Protein AF-A0A945GUI9-F1 (afdb_monomer)

Radius of gyration: 16.14 Å; Cα contacts (8 Å, |Δi|>4): 100; chains: 1; bounding box: 40×27×40 Å

Nearest PDB structures (foldseek):
  3bey-assembly1_A  TM=7.106E-01  e=1.491E-01  Methanothermobacter thermautotrophicus str. Delta H
  3bey-assembly1_F  TM=7.032E-01  e=3.936E-01  Methanothermobacter thermautotrophicus str. Delta H
  2qeu-assembly1_B  TM=4.995E-01  e=1.925E-01  Paraburkholderia xenovorans LB400
  2cwq-assembly1_A  TM=5.711E-01  e=5.081E-01  Thermus thermophilus HB8

pLDDT: mean 88.85, std 8.22, range [46.56, 97.5]

Solvent-accessible surface area (backbone atoms only — not comparable to full-atom values): 7593 Å² total; per-residue (Å²): 136,83,81,88,76,60,68,69,55,41,50,56,37,50,60,78,40,68,83,40,76,59,42,42,68,51,50,52,36,46,75,72,72,51,74,64,58,70,68,59,55,56,32,30,76,41,50,73,56,36,55,51,49,46,60,48,11,47,58,61,53,64,28,48,92,64,57,58,71,55,52,49,53,50,52,30,51,51,18,56,76,68,66,36,63,68,54,32,54,53,40,47,53,49,34,37,75,72,67,73,32,96,52,54,67,61,52,62,73,42,46,86,78,43,57,70,72,51,36,51,52,50,52,52,52,53,57,61,54,71,83,104

Sequence (132 aa):
MRIKTNQEQLAIAFATLEHNESFQEINSILKQGGQPHDMVKTMAMYPPLLEAMETLGDAVYPGGSLPRELKELIILQSSINNSCQFCTNSHIDIARGLGISEDPVKMLQDTKNLKPEFACAIAYLNAIFKDS

Secondary structure (DSSP, 8-state):
-PPP--HHHHHHHHHTTTT-STTHHHHHHHHTT----HHHHHHTTSHHHHHHHHHHHHHTSSSSSS-HHHHHHHHHHHHHHTT-HHHHHHHHHHHHHTTS-S-HHHHHH-GGGS-HHHHHHHHHHHHHHTT-

Structure (mmCIF, N/CA/C/O backbone):
data_AF-A0A945GUI9-F1
#
_entry.id   AF-A0A945GUI9-F1
#
loop_
_atom_site.group_PDB
_atom_site.id
_atom_site.type_symbol
_atom_site.label_atom_id
_atom_site.label_alt_id
_atom_site.label_comp_id
_atom_site.label_asym_id
_atom_site.label_entity_id
_atom_site.label_seq_id
_atom_site.pdbx_PDB_ins_code
_atom_site.Cartn_x
_atom_site.Cartn_y
_atom_site.Cartn_z
_atom_site.occupancy
_atom_site.B_iso_or_equiv
_atom_site.auth_seq_id
_atom_site.auth_comp_id
_atom_site.auth_asym_id
_atom_site.auth_atom_id
_atom_site.pdbx_PDB_model_num
ATOM 1 N N . MET A 1 1 ? 19.837 5.263 1.600 1.00 46.56 1 MET A N 1
ATOM 2 C CA . MET A 1 1 ? 20.591 4.560 0.539 1.00 46.56 1 MET A CA 1
ATOM 3 C C . MET A 1 1 ? 19.827 4.751 -0.764 1.00 46.56 1 MET A C 1
ATOM 5 O O . MET A 1 1 ? 18.688 4.322 -0.817 1.00 46.56 1 MET A O 1
ATOM 9 N N . ARG A 1 2 ? 20.367 5.460 -1.767 1.00 59.06 2 ARG A N 1
ATOM 10 C CA . ARG A 1 2 ? 19.707 5.564 -3.083 1.00 59.06 2 ARG A CA 1
ATOM 11 C C . ARG A 1 2 ? 20.184 4.403 -3.944 1.00 59.06 2 ARG A C 1
ATOM 13 O O . ARG A 1 2 ? 21.384 4.278 -4.179 1.00 59.0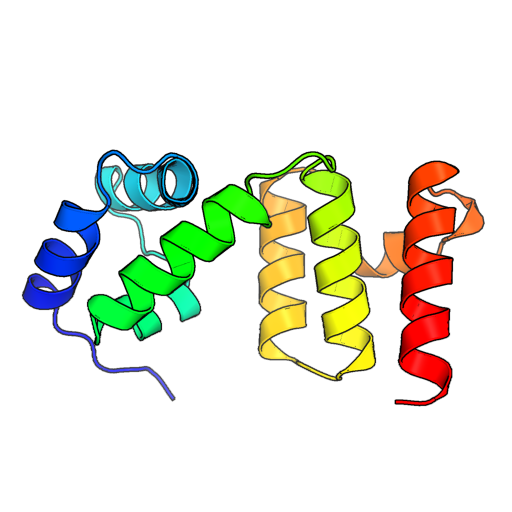6 2 ARG A O 1
ATOM 20 N N . ILE A 1 3 ? 19.259 3.546 -4.356 1.00 67.38 3 ILE A N 1
ATOM 21 C CA . ILE A 1 3 ? 19.548 2.407 -5.226 1.00 67.38 3 ILE A CA 1
ATOM 22 C C . ILE A 1 3 ? 20.012 2.956 -6.578 1.00 67.38 3 ILE A C 1
ATOM 24 O O . ILE A 1 3 ? 19.345 3.802 -7.178 1.00 67.38 3 ILE A O 1
ATOM 28 N N . LYS A 1 4 ? 21.190 2.522 -7.037 1.00 73.00 4 LYS A N 1
ATOM 29 C CA . LYS A 1 4 ? 21.680 2.860 -8.375 1.00 73.00 4 LYS A CA 1
ATOM 30 C C . LYS A 1 4 ? 20.936 1.990 -9.374 1.00 73.00 4 LYS A C 1
ATOM 32 O O . LYS A 1 4 ? 21.050 0.773 -9.322 1.00 73.00 4 LYS A O 1
ATOM 37 N N . THR A 1 5 ? 20.206 2.618 -10.281 1.00 74.31 5 THR A N 1
ATOM 38 C CA . THR A 1 5 ? 19.457 1.919 -11.325 1.00 74.31 5 THR A CA 1
ATOM 39 C C . THR A 1 5 ? 19.977 2.282 -12.701 1.00 74.31 5 THR A C 1
ATOM 41 O O . THR A 1 5 ? 20.271 3.452 -12.952 1.00 74.31 5 THR A O 1
ATOM 44 N N . ASN A 1 6 ? 20.025 1.304 -13.600 1.00 82.25 6 ASN A N 1
ATOM 45 C CA . ASN A 1 6 ? 20.247 1.539 -15.020 1.00 82.25 6 ASN A CA 1
ATOM 46 C C . ASN A 1 6 ? 18.901 1.859 -15.696 1.00 82.25 6 ASN A C 1
ATOM 48 O O . ASN A 1 6 ? 17.968 1.065 -15.615 1.00 82.25 6 ASN A O 1
ATOM 52 N N . GLN A 1 7 ? 18.794 3.022 -16.345 1.00 78.75 7 GLN A N 1
ATOM 53 C CA . GLN A 1 7 ? 17.562 3.447 -17.017 1.00 78.75 7 GLN A CA 1
ATOM 54 C C . GLN A 1 7 ? 17.163 2.521 -18.172 1.00 78.75 7 GLN A C 1
ATOM 56 O O . GLN A 1 7 ? 15.976 2.264 -18.346 1.00 78.75 7 GLN A O 1
ATOM 61 N N . GLU A 1 8 ? 18.130 1.982 -18.914 1.00 81.94 8 GLU A N 1
ATOM 62 C CA . GLU A 1 8 ? 17.873 1.048 -20.015 1.00 81.94 8 GLU A CA 1
ATOM 63 C C . GLU A 1 8 ? 17.292 -0.271 -19.490 1.00 81.94 8 GLU A C 1
ATOM 65 O O . GLU A 1 8 ? 16.285 -0.762 -19.991 1.00 81.94 8 GLU A O 1
ATOM 70 N N . GLN A 1 9 ? 17.864 -0.794 -18.402 1.00 81.62 9 GLN A N 1
ATOM 71 C CA . GLN A 1 9 ? 17.360 -1.998 -17.741 1.00 81.62 9 GLN A CA 1
ATOM 72 C C . GLN A 1 9 ? 15.935 -1.803 -17.209 1.00 81.62 9 GLN A C 1
ATOM 74 O O . GLN A 1 9 ? 15.092 -2.680 -17.381 1.00 81.62 9 GLN A O 1
ATOM 79 N N . LEU A 1 10 ? 15.661 -0.655 -16.580 1.00 81.62 10 LEU A N 1
ATOM 80 C CA . LEU A 1 10 ? 14.317 -0.333 -16.104 1.00 81.62 10 LEU A CA 1
ATOM 81 C C . LEU A 1 10 ? 13.326 -0.251 -17.268 1.00 81.62 10 LEU A C 1
ATOM 83 O O . LEU A 1 10 ? 12.239 -0.806 -17.162 1.00 81.62 10 LEU A O 1
ATOM 87 N N . ALA A 1 11 ? 13.697 0.390 -18.380 1.00 81.44 11 ALA A N 1
ATOM 88 C CA . ALA A 1 11 ? 12.834 0.485 -19.554 1.00 81.44 11 ALA A CA 1
ATOM 89 C C . ALA A 1 11 ? 12.474 -0.899 -20.117 1.00 81.44 11 ALA A C 1
ATOM 91 O O . ALA A 1 11 ? 11.307 -1.146 -20.406 1.00 81.44 11 ALA A O 1
ATOM 92 N N . ILE A 1 12 ? 13.446 -1.816 -20.204 1.00 84.06 12 ILE A N 1
ATOM 93 C CA . ILE A 1 12 ? 13.207 -3.202 -20.635 1.00 84.06 12 ILE A CA 1
ATOM 94 C C . ILE A 1 12 ? 12.255 -3.912 -19.666 1.00 84.06 12 ILE A C 1
ATOM 96 O O . ILE A 1 12 ? 11.284 -4.521 -20.108 1.00 84.06 12 ILE A O 1
ATOM 100 N N . ALA A 1 13 ? 12.497 -3.807 -18.356 1.00 86.06 13 ALA A N 1
ATOM 101 C CA . ALA A 1 13 ? 11.649 -4.440 -17.349 1.00 86.06 13 ALA A CA 1
ATOM 102 C C . ALA A 1 13 ? 10.205 -3.915 -17.411 1.00 86.06 13 ALA A C 1
ATOM 104 O O . ALA A 1 13 ? 9.265 -4.702 -17.438 1.00 86.06 13 ALA A O 1
ATOM 105 N N . PHE A 1 14 ? 10.007 -2.599 -17.517 1.00 83.62 14 PHE A N 1
ATOM 106 C CA . PHE A 1 14 ? 8.664 -2.020 -17.606 1.00 83.62 14 PHE A CA 1
ATOM 107 C C . PHE A 1 14 ? 7.964 -2.295 -18.939 1.00 83.62 14 PHE A C 1
ATOM 109 O O . PHE A 1 14 ? 6.742 -2.406 -18.955 1.00 83.62 14 PHE A O 1
ATOM 116 N N . ALA A 1 15 ? 8.704 -2.468 -20.039 1.00 83.06 15 ALA A N 1
ATOM 117 C CA . ALA A 1 15 ? 8.113 -2.845 -21.323 1.00 83.06 15 ALA A CA 1
ATOM 118 C C . ALA A 1 15 ? 7.403 -4.207 -21.255 1.00 83.06 15 ALA A C 1
ATOM 120 O O . ALA A 1 15 ? 6.365 -4.384 -21.886 1.00 83.06 15 ALA A O 1
ATOM 121 N N . THR A 1 16 ? 7.908 -5.147 -20.445 1.00 81.31 16 THR A N 1
ATOM 122 C CA . THR A 1 16 ? 7.249 -6.455 -20.248 1.00 81.31 16 THR A CA 1
ATOM 123 C C . THR A 1 16 ? 5.892 -6.351 -19.549 1.00 81.31 16 THR A C 1
ATOM 125 O O . THR A 1 16 ? 5.054 -7.230 -19.719 1.00 81.31 16 THR A O 1
ATOM 128 N N . LEU A 1 17 ? 5.643 -5.248 -18.837 1.00 80.38 17 LEU A N 1
ATOM 129 C CA . LEU A 1 17 ? 4.427 -5.012 -18.062 1.00 80.38 17 LEU A CA 1
ATOM 130 C C . LEU A 1 17 ? 3.496 -3.963 -18.677 1.00 80.38 17 LEU A C 1
ATOM 132 O O . LEU A 1 17 ? 2.547 -3.533 -18.020 1.00 80.38 17 LEU A O 1
ATOM 136 N N . GLU A 1 18 ? 3.738 -3.515 -19.915 1.00 77.94 18 GLU A N 1
ATOM 137 C CA . GLU A 1 18 ? 2.984 -2.399 -20.508 1.00 77.94 18 GLU A CA 1
ATOM 138 C C . GLU A 1 18 ? 1.462 -2.640 -20.510 1.00 77.94 18 GLU A C 1
ATOM 140 O O . GLU A 1 18 ? 0.677 -1.704 -20.330 1.00 77.94 18 GLU A O 1
ATOM 145 N N . HIS A 1 19 ? 1.050 -3.894 -20.691 1.00 78.50 19 HIS A N 1
ATOM 146 C CA . HIS A 1 19 ? -0.354 -4.286 -20.804 1.00 78.50 19 HIS A CA 1
ATOM 147 C C . HIS A 1 19 ? -0.971 -4.798 -19.500 1.00 78.50 19 HIS A C 1
ATOM 149 O O . HIS A 1 19 ? -2.166 -5.089 -19.488 1.00 78.50 19 HIS A O 1
ATOM 155 N N . ASN A 1 20 ? -0.199 -4.903 -18.416 1.00 79.69 20 ASN A N 1
ATOM 156 C CA . ASN A 1 20 ? -0.729 -5.409 -17.159 1.00 79.69 20 ASN A CA 1
ATOM 157 C C . ASN A 1 20 ? -1.605 -4.355 -16.456 1.00 79.69 20 ASN A C 1
ATOM 159 O O . ASN A 1 20 ? -1.212 -3.193 -16.310 1.00 79.69 20 ASN A O 1
ATOM 163 N N . GLU A 1 21 ? -2.787 -4.773 -15.995 1.00 77.62 21 GLU A N 1
ATOM 164 C CA . GLU A 1 21 ? -3.764 -3.891 -15.349 1.00 77.62 21 GLU A CA 1
ATOM 165 C C . GLU A 1 21 ? -3.268 -3.340 -14.007 1.00 77.62 21 GLU A C 1
ATOM 167 O O . GLU A 1 21 ? -3.381 -2.138 -13.749 1.00 77.62 21 GLU A O 1
ATOM 172 N N . SER A 1 22 ? -2.635 -4.181 -13.190 1.00 79.50 22 SER A N 1
ATOM 173 C CA . SER A 1 22 ? -2.066 -3.800 -11.893 1.00 79.50 22 SER A CA 1
ATOM 174 C C . SER A 1 22 ? -0.940 -2.770 -11.986 1.00 79.50 22 SER A C 1
ATOM 176 O O . SER A 1 22 ? -0.710 -2.024 -11.031 1.00 79.50 22 SER A O 1
ATOM 178 N N . PHE A 1 23 ? -0.274 -2.672 -13.138 1.00 83.06 23 PHE A N 1
ATOM 179 C CA . PHE A 1 23 ? 0.811 -1.719 -13.390 1.00 83.06 23 PHE A CA 1
ATOM 180 C C . PHE A 1 23 ? 0.401 -0.505 -14.237 1.00 83.06 23 PHE A C 1
ATOM 182 O O . PHE A 1 23 ? 1.243 0.358 -14.501 1.00 83.06 23 PHE A O 1
ATOM 189 N N . GLN A 1 24 ? -0.877 -0.359 -14.607 1.00 81.50 24 GLN A N 1
ATOM 190 C CA . GLN A 1 24 ? -1.349 0.754 -15.449 1.00 81.50 24 GLN A CA 1
ATOM 191 C C . GLN A 1 24 ? -0.992 2.137 -14.894 1.00 81.50 24 GLN A C 1
ATOM 193 O O . GLN A 1 24 ? -0.585 3.020 -15.652 1.00 81.50 24 GLN A O 1
ATOM 198 N N . GLU A 1 25 ? -1.107 2.335 -13.579 1.00 82.06 25 GLU A N 1
ATOM 199 C CA . GLU A 1 25 ? -0.774 3.610 -12.932 1.00 82.06 25 GLU A CA 1
ATOM 200 C C . GLU A 1 25 ? 0.715 3.939 -13.086 1.00 82.06 25 GLU A C 1
ATOM 202 O O . GLU A 1 25 ? 1.087 5.051 -13.458 1.00 82.06 25 GLU A O 1
ATOM 207 N N . ILE A 1 26 ? 1.570 2.939 -12.893 1.00 83.56 26 ILE A N 1
ATOM 208 C CA . ILE A 1 26 ? 3.021 3.078 -13.018 1.00 83.56 26 ILE A CA 1
ATOM 209 C C . ILE A 1 26 ? 3.404 3.327 -14.475 1.00 83.56 26 ILE A C 1
ATOM 211 O O . ILE A 1 26 ? 4.192 4.229 -14.756 1.00 83.56 26 ILE A O 1
ATOM 215 N N . ASN A 1 27 ? 2.793 2.599 -15.407 1.00 81.38 27 ASN A N 1
ATOM 216 C CA . ASN A 1 27 ? 2.987 2.806 -16.838 1.00 81.38 27 ASN A CA 1
ATOM 217 C C . ASN A 1 27 ? 2.553 4.216 -17.264 1.00 81.38 27 ASN A C 1
ATOM 219 O O . ASN A 1 27 ? 3.250 4.864 -18.045 1.00 81.38 27 ASN A O 1
ATOM 223 N N . SER A 1 28 ? 1.445 4.729 -16.721 1.00 83.25 28 SER A N 1
ATOM 224 C CA . SER A 1 28 ? 0.986 6.102 -16.957 1.00 83.25 28 SER A CA 1
ATOM 225 C C . SER A 1 28 ? 1.990 7.137 -16.436 1.00 83.25 28 SER A C 1
ATOM 227 O O . SER A 1 28 ? 2.372 8.045 -17.177 1.00 83.25 28 SER A O 1
ATOM 229 N N . ILE A 1 29 ? 2.492 6.961 -15.207 1.00 83.62 29 ILE A N 1
ATOM 230 C CA . ILE A 1 29 ? 3.529 7.823 -14.614 1.00 83.62 29 ILE A CA 1
ATOM 231 C C . ILE A 1 29 ? 4.791 7.830 -15.485 1.00 83.62 29 ILE A C 1
ATOM 233 O O . ILE A 1 29 ? 5.329 8.896 -15.787 1.00 83.62 29 ILE A O 1
ATOM 237 N N . LEU A 1 30 ? 5.247 6.657 -15.931 1.00 82.38 30 LEU A N 1
ATOM 238 C CA . LEU A 1 30 ? 6.425 6.519 -16.789 1.00 82.38 30 LEU A CA 1
ATOM 239 C C . LEU A 1 30 ? 6.229 7.196 -18.153 1.00 82.38 30 LEU A C 1
ATOM 241 O O . LEU A 1 30 ? 7.115 7.925 -18.601 1.00 82.38 30 LEU A O 1
ATOM 245 N N . LYS A 1 31 ? 5.060 7.027 -18.790 1.00 81.62 31 LYS A N 1
ATOM 246 C CA . LYS A 1 31 ? 4.718 7.683 -20.071 1.00 81.62 31 LYS A CA 1
ATOM 247 C C . LYS A 1 31 ? 4.700 9.210 -19.963 1.00 81.62 31 LYS A C 1
ATOM 249 O O . LYS A 1 31 ? 5.006 9.891 -20.937 1.00 81.62 31 LYS A O 1
ATOM 254 N N . GLN A 1 32 ? 4.397 9.748 -18.783 1.00 84.94 32 GLN A N 1
ATOM 255 C CA . GLN A 1 32 ? 4.426 11.187 -18.496 1.00 84.94 32 GLN A CA 1
ATOM 256 C C . GLN A 1 32 ? 5.821 11.703 -18.088 1.00 84.94 32 GLN A C 1
ATOM 258 O O . GLN A 1 32 ? 5.967 12.872 -17.734 1.00 84.94 32 GLN A O 1
ATOM 263 N N . GLY A 1 33 ? 6.857 10.857 -18.128 1.00 81.50 33 GLY A N 1
ATOM 264 C CA . GLY A 1 33 ? 8.218 11.218 -17.716 1.00 81.50 33 GLY A CA 1
ATOM 265 C C . GLY A 1 33 ? 8.420 11.270 -16.198 1.00 81.50 33 GLY A C 1
ATOM 266 O O . GLY A 1 33 ? 9.447 11.766 -15.729 1.00 81.50 33 GLY A O 1
ATOM 267 N N . GLY A 1 34 ? 7.456 10.766 -15.424 1.00 82.75 34 GLY A N 1
ATOM 268 C CA . GLY A 1 34 ? 7.554 10.625 -13.977 1.00 82.75 34 GLY A CA 1
ATOM 269 C C . GLY A 1 34 ? 8.503 9.502 -13.552 1.00 82.75 34 GLY A C 1
ATOM 270 O O . GLY A 1 34 ? 9.244 8.927 -14.352 1.00 82.75 34 GLY A O 1
ATOM 271 N N . GLN A 1 35 ? 8.510 9.193 -12.256 1.00 81.31 35 GLN A N 1
ATOM 272 C CA . GLN A 1 35 ? 9.321 8.114 -11.693 1.00 81.31 35 GLN A CA 1
ATOM 273 C C . GLN A 1 35 ? 8.427 7.093 -10.984 1.00 81.31 35 GLN A C 1
ATOM 275 O O . GLN A 1 35 ? 7.509 7.493 -10.271 1.00 81.31 35 GLN A O 1
ATOM 280 N N . PRO A 1 36 ? 8.699 5.787 -11.146 1.00 82.50 36 PRO A N 1
ATOM 281 C CA . PRO A 1 36 ? 7.977 4.752 -10.425 1.00 82.50 36 PRO A CA 1
ATOM 282 C C . PRO A 1 36 ? 8.348 4.795 -8.937 1.00 82.50 36 PRO A C 1
ATOM 284 O O . PRO A 1 36 ? 9.437 5.248 -8.573 1.00 82.50 36 PRO A O 1
ATOM 287 N N . HIS A 1 37 ? 7.470 4.264 -8.085 1.00 82.69 37 HIS A N 1
ATOM 288 C CA . HIS A 1 37 ? 7.747 4.103 -6.658 1.00 82.69 37 HIS A CA 1
ATOM 289 C C . HIS A 1 37 ? 9.023 3.280 -6.417 1.00 82.69 37 HIS A C 1
ATOM 291 O O . HIS A 1 37 ? 9.313 2.330 -7.152 1.00 82.69 37 HIS A O 1
ATOM 297 N N . ASP A 1 38 ? 9.759 3.602 -5.349 1.00 85.31 38 ASP A N 1
ATOM 298 C CA . ASP A 1 38 ? 11.070 3.005 -5.060 1.00 85.31 38 ASP A CA 1
ATOM 299 C C . ASP A 1 38 ? 11.033 1.469 -4.959 1.00 85.31 38 ASP A C 1
ATOM 301 O O . ASP A 1 38 ? 11.955 0.805 -5.434 1.00 85.31 38 ASP A O 1
ATOM 305 N N . MET A 1 39 ? 9.961 0.880 -4.412 1.00 86.56 39 MET A N 1
ATOM 306 C CA . MET A 1 39 ? 9.800 -0.584 -4.362 1.00 86.56 39 MET A CA 1
ATOM 307 C C . MET A 1 39 ? 9.738 -1.204 -5.752 1.00 86.56 39 MET A C 1
ATOM 309 O O . MET A 1 39 ? 10.468 -2.147 -6.044 1.00 86.56 39 MET A O 1
ATOM 313 N N . VAL A 1 40 ? 8.921 -0.634 -6.636 1.00 86.75 40 VAL A N 1
ATOM 314 C CA . VAL A 1 40 ? 8.755 -1.146 -7.998 1.00 86.75 40 VAL A CA 1
ATOM 315 C C . VAL A 1 40 ? 10.035 -0.960 -8.802 1.00 86.75 40 VAL A C 1
ATOM 317 O O . VAL A 1 40 ? 10.481 -1.872 -9.494 1.00 86.75 40 VAL A O 1
ATOM 320 N N . LYS A 1 41 ? 10.694 0.187 -8.633 1.00 87.25 41 LYS A N 1
ATOM 321 C CA . LYS A 1 41 ? 12.017 0.450 -9.200 1.00 87.25 41 LYS A CA 1
ATOM 322 C C . LYS A 1 41 ? 13.064 -0.569 -8.740 1.00 87.25 41 LYS A C 1
ATOM 324 O O . LYS A 1 41 ? 13.917 -0.973 -9.527 1.00 87.25 41 LYS A O 1
ATOM 329 N N . THR A 1 42 ? 12.999 -0.983 -7.477 1.00 88.50 42 THR A N 1
ATOM 330 C CA . THR A 1 42 ? 13.893 -1.995 -6.903 1.00 88.50 42 THR A CA 1
ATOM 331 C C . THR A 1 42 ? 13.617 -3.372 -7.496 1.00 88.50 42 THR A C 1
ATOM 333 O O . THR A 1 42 ? 14.551 -4.047 -7.920 1.00 88.50 42 THR A O 1
ATOM 336 N N . MET A 1 43 ? 12.346 -3.772 -7.577 1.00 89.25 43 MET A N 1
ATOM 337 C CA . MET A 1 43 ? 11.930 -5.052 -8.163 1.00 89.25 43 MET A CA 1
ATOM 338 C C . MET A 1 43 ? 12.289 -5.142 -9.648 1.00 89.25 43 MET A C 1
ATOM 340 O O . MET A 1 43 ? 12.772 -6.174 -10.097 1.00 89.25 43 MET A O 1
ATOM 344 N N . ALA A 1 44 ? 12.171 -4.038 -10.388 1.00 88.50 44 ALA A N 1
ATOM 345 C CA . ALA A 1 44 ? 12.549 -3.958 -11.798 1.00 88.50 44 ALA A CA 1
ATOM 346 C C . ALA A 1 44 ? 14.048 -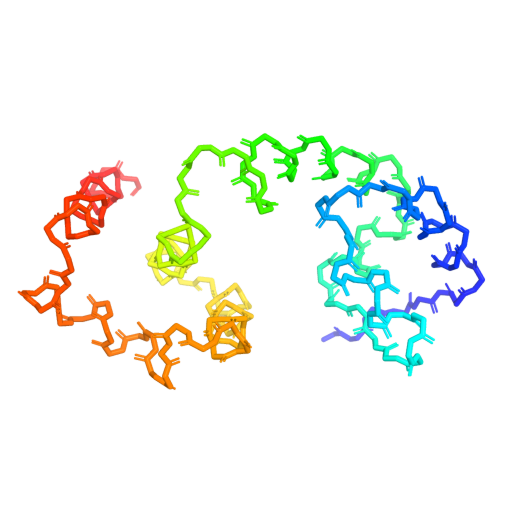4.193 -12.068 1.00 88.50 44 ALA A C 1
ATOM 348 O O . ALA A 1 44 ? 14.436 -4.443 -13.208 1.00 88.50 44 ALA A O 1
ATOM 349 N N . MET A 1 45 ? 14.908 -4.173 -11.040 1.00 88.38 45 MET A N 1
ATOM 350 C CA . MET A 1 45 ? 16.304 -4.602 -11.190 1.00 88.38 45 MET A CA 1
ATOM 351 C C . MET A 1 45 ? 16.450 -6.119 -11.381 1.00 88.38 45 MET A C 1
ATOM 353 O O . MET A 1 45 ? 17.512 -6.577 -11.803 1.00 88.38 45 MET A O 1
ATOM 357 N N . TYR A 1 46 ? 15.409 -6.900 -11.091 1.00 88.88 46 TYR A N 1
ATOM 358 C CA . TYR A 1 46 ? 15.362 -8.336 -11.334 1.00 88.88 46 TYR A CA 1
ATOM 359 C C . TYR A 1 46 ? 13.995 -8.713 -11.936 1.00 88.88 46 TYR A C 1
ATOM 361 O O . TYR A 1 46 ? 13.056 -8.982 -11.187 1.00 88.88 46 TYR A O 1
ATOM 369 N N . PRO A 1 47 ? 13.866 -8.738 -13.279 1.00 86.81 47 PRO A N 1
A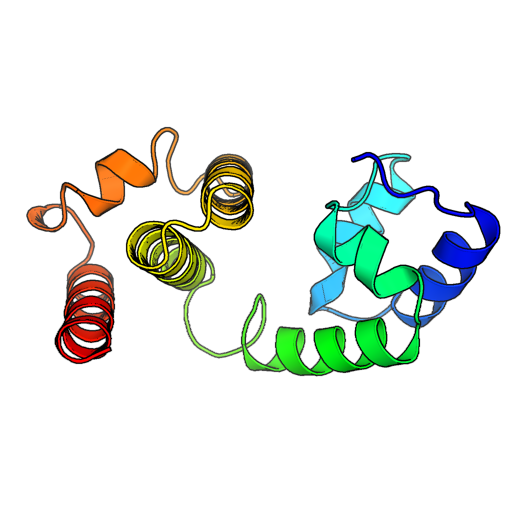TOM 370 C CA . PRO A 1 47 ? 12.578 -8.883 -13.964 1.00 86.81 47 PRO A CA 1
ATOM 371 C C . PRO A 1 47 ? 11.684 -10.037 -13.479 1.00 86.81 47 PRO A C 1
ATOM 373 O O . PRO A 1 47 ? 10.507 -9.776 -13.248 1.00 86.81 47 PRO A O 1
ATOM 376 N N . PRO A 1 48 ? 12.200 -11.247 -13.171 1.00 89.25 48 PRO A N 1
ATOM 377 C CA . PRO A 1 48 ? 11.343 -12.320 -12.656 1.00 89.25 48 PRO A CA 1
ATOM 378 C C . PRO A 1 48 ? 10.643 -11.985 -11.327 1.00 89.25 48 PRO A C 1
ATOM 380 O O . PRO A 1 48 ? 9.548 -12.471 -11.061 1.00 89.25 48 PRO A O 1
ATOM 383 N N . LEU A 1 49 ? 11.249 -11.150 -10.471 1.00 90.19 49 LEU A N 1
ATOM 384 C CA . LEU A 1 49 ? 10.592 -10.679 -9.244 1.00 90.19 49 LEU A CA 1
ATOM 385 C C . LEU A 1 49 ? 9.502 -9.650 -9.551 1.00 90.19 49 LEU A C 1
ATOM 387 O O . LEU A 1 49 ? 8.475 -9.633 -8.878 1.00 90.19 49 LEU A O 1
ATOM 391 N N . LEU A 1 50 ? 9.723 -8.798 -10.552 1.00 88.81 50 LEU A N 1
ATOM 392 C CA . LEU A 1 50 ? 8.732 -7.824 -10.990 1.00 88.81 50 LEU A CA 1
ATOM 393 C C . LEU A 1 50 ? 7.492 -8.525 -11.587 1.00 88.81 50 LEU A C 1
ATOM 395 O O . LEU A 1 50 ? 6.376 -8.183 -11.209 1.00 88.81 50 LEU A O 1
ATOM 399 N N . GLU A 1 51 ? 7.688 -9.555 -12.414 1.00 86.81 51 GLU A N 1
ATOM 400 C CA . GLU A 1 51 ? 6.621 -10.424 -12.955 1.00 86.81 51 GLU A CA 1
ATOM 401 C C . GLU A 1 51 ? 5.884 -11.209 -11.850 1.00 86.81 51 GLU A C 1
ATOM 403 O O . GLU A 1 51 ? 4.664 -11.364 -11.858 1.00 86.81 51 GLU A O 1
ATOM 408 N N . ALA A 1 52 ? 6.593 -11.687 -10.823 1.00 89.75 52 ALA A N 1
ATOM 409 C CA . ALA A 1 52 ? 5.927 -12.327 -9.686 1.00 89.75 52 ALA A CA 1
ATOM 410 C C . ALA A 1 52 ? 5.048 -11.332 -8.902 1.00 89.75 52 ALA A C 1
ATOM 412 O O . ALA A 1 52 ? 3.952 -11.679 -8.452 1.00 89.75 52 ALA A O 1
ATOM 413 N N . MET A 1 53 ? 5.515 -10.088 -8.751 1.00 88.56 53 MET A N 1
ATOM 414 C CA . MET A 1 53 ? 4.753 -9.023 -8.098 1.00 88.56 53 MET A CA 1
ATOM 415 C C . MET A 1 53 ? 3.515 -8.621 -8.909 1.00 88.56 53 MET A C 1
ATOM 417 O O . MET A 1 53 ? 2.488 -8.305 -8.318 1.00 88.56 53 MET A O 1
ATOM 421 N N . GLU A 1 54 ? 3.585 -8.679 -10.238 1.00 85.69 54 GLU A N 1
ATOM 422 C CA . GLU A 1 54 ? 2.435 -8.551 -11.144 1.00 8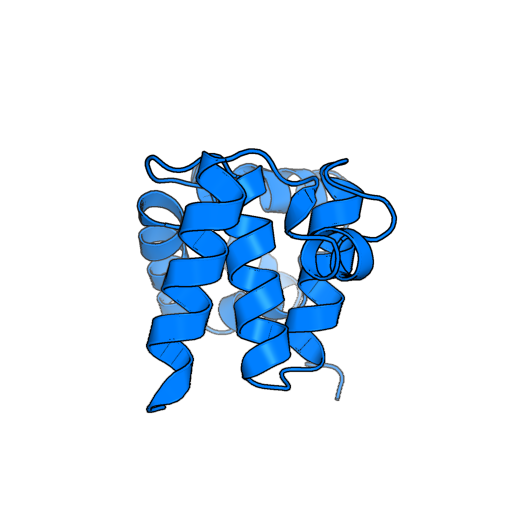5.69 54 GLU A CA 1
ATOM 423 C C . GLU A 1 54 ? 1.334 -9.553 -10.819 1.00 85.69 54 GLU A C 1
ATOM 425 O O . GLU A 1 54 ? 0.209 -9.155 -10.520 1.00 85.69 54 GLU A O 1
ATOM 430 N N . THR A 1 55 ? 1.680 -10.839 -10.773 1.00 88.12 55 THR A N 1
ATOM 431 C CA . THR A 1 55 ? 0.710 -11.898 -10.462 1.00 88.12 55 THR A CA 1
ATOM 432 C C . THR A 1 55 ? 0.066 -11.678 -9.089 1.00 88.12 55 THR A C 1
ATOM 434 O O . THR A 1 55 ? -1.138 -11.874 -8.909 1.00 88.12 55 THR A O 1
ATOM 437 N N . LEU A 1 56 ? 0.857 -11.239 -8.103 1.00 90.31 56 LEU A N 1
ATOM 438 C CA . LEU A 1 56 ? 0.333 -10.876 -6.788 1.00 90.31 56 LEU A CA 1
ATOM 439 C C . LEU A 1 56 ? -0.578 -9.643 -6.860 1.00 90.31 56 LEU A C 1
ATOM 441 O O . LEU A 1 56 ? -1.590 -9.581 -6.157 1.00 90.31 56 LEU A O 1
ATOM 445 N N . GLY A 1 57 ? -0.230 -8.671 -7.697 1.00 88.31 57 GLY A N 1
ATOM 446 C CA . GLY A 1 57 ? -0.979 -7.437 -7.845 1.00 88.31 57 GLY A CA 1
ATOM 447 C C . GLY A 1 57 ? -2.376 -7.654 -8.418 1.00 88.31 57 GLY A C 1
ATOM 448 O O . GLY A 1 57 ? -3.349 -7.129 -7.871 1.00 88.31 57 GLY A O 1
ATOM 449 N N . ASP A 1 58 ? -2.494 -8.521 -9.425 1.00 87.94 58 ASP A N 1
ATOM 450 C CA . ASP A 1 58 ? -3.779 -8.869 -10.046 1.00 87.94 58 ASP A CA 1
ATOM 451 C C . ASP A 1 58 ? -4.704 -9.600 -9.061 1.00 87.94 58 ASP A C 1
ATOM 453 O O . ASP A 1 58 ? -5.924 -9.412 -9.061 1.00 87.94 58 ASP A O 1
ATOM 457 N N . ALA A 1 59 ? -4.122 -10.412 -8.177 1.00 90.94 59 ALA A N 1
ATOM 458 C CA . ALA A 1 59 ? -4.871 -11.171 -7.185 1.00 90.94 59 ALA A CA 1
ATOM 459 C C . ALA A 1 59 ? -5.252 -10.348 -5.940 1.00 90.94 59 ALA A C 1
ATOM 461 O O . ALA A 1 59 ? -6.302 -10.602 -5.341 1.00 90.94 59 ALA A O 1
ATOM 462 N N . VAL A 1 60 ? -4.401 -9.404 -5.517 1.00 91.56 60 VAL A N 1
ATOM 463 C CA . VAL A 1 60 ? -4.486 -8.783 -4.182 1.00 91.56 60 VAL A CA 1
ATOM 464 C C . VAL A 1 60 ? -4.513 -7.257 -4.215 1.00 91.56 60 VAL A C 1
ATOM 466 O O . VAL A 1 60 ? -5.378 -6.663 -3.564 1.00 91.56 60 VAL A O 1
ATOM 469 N N . TYR A 1 61 ? -3.568 -6.610 -4.904 1.00 90.31 61 TYR A N 1
ATOM 470 C CA . TYR A 1 61 ? -3.465 -5.150 -4.939 1.00 90.31 61 TYR A CA 1
ATOM 471 C C . TYR A 1 61 ? -2.777 -4.631 -6.222 1.00 90.31 61 TYR A C 1
ATOM 473 O O . TYR A 1 61 ? -1.589 -4.888 -6.406 1.00 90.31 61 TYR A O 1
ATOM 481 N N . PRO A 1 62 ? -3.448 -3.813 -7.052 1.00 87.50 62 PRO A N 1
ATOM 482 C CA . PRO A 1 62 ? -4.776 -3.242 -6.830 1.00 87.50 62 PRO A CA 1
ATOM 483 C C . PRO A 1 62 ? -5.938 -4.212 -7.117 1.00 87.50 62 PRO A C 1
ATOM 485 O O . PRO A 1 62 ? -7.051 -3.945 -6.650 1.00 87.50 62 PRO A O 1
ATOM 488 N N . GLY A 1 63 ? -5.699 -5.324 -7.823 1.00 89.31 63 GLY A N 1
ATOM 489 C CA . GLY A 1 63 ? -6.712 -6.308 -8.231 1.00 89.31 63 GLY A CA 1
ATOM 490 C C . GLY A 1 63 ? -7.306 -7.122 -7.075 1.00 89.31 63 GLY A C 1
ATOM 491 O O . GLY A 1 63 ? -6.939 -6.932 -5.923 1.00 89.31 63 GLY A O 1
ATOM 492 N N . GLY A 1 64 ? -8.276 -7.998 -7.335 1.00 90.94 64 GLY A N 1
ATOM 493 C CA . GLY A 1 64 ? -9.030 -8.720 -6.295 1.00 90.94 64 GLY A CA 1
ATOM 494 C C . GLY A 1 64 ? -10.261 -7.964 -5.764 1.00 90.94 64 GLY A C 1
ATOM 495 O O . GLY A 1 64 ? -10.454 -6.781 -6.034 1.00 90.94 64 GLY A O 1
ATOM 496 N N . SER A 1 65 ? -11.113 -8.646 -4.992 1.00 93.69 65 SER A N 1
ATOM 497 C CA . SER A 1 65 ? -12.517 -8.243 -4.764 1.00 93.69 65 SER A CA 1
ATOM 498 C C . SER A 1 65 ? -12.760 -7.100 -3.773 1.00 93.69 65 SER A C 1
ATOM 500 O O . SER A 1 65 ? -13.826 -6.487 -3.810 1.00 93.69 65 SER A O 1
ATOM 502 N N . LEU A 1 66 ? -11.818 -6.811 -2.868 1.00 95.12 66 LEU A N 1
ATOM 503 C CA . LEU A 1 66 ? -11.992 -5.720 -1.904 1.00 95.12 66 LEU A CA 1
ATOM 504 C C . LEU A 1 66 ? -11.798 -4.347 -2.574 1.00 95.12 66 LEU A C 1
ATOM 506 O O . LEU A 1 66 ? -10.939 -4.214 -3.450 1.00 95.12 66 LEU A O 1
ATOM 510 N N . PRO A 1 67 ? -12.519 -3.300 -2.133 1.00 94.75 67 PRO A N 1
ATOM 511 C CA . PRO A 1 67 ? -12.271 -1.940 -2.600 1.00 94.75 67 PRO A CA 1
ATOM 512 C C . PRO A 1 67 ? -10.815 -1.522 -2.364 1.00 94.75 67 PRO A C 1
ATOM 514 O O . PRO A 1 67 ? -10.262 -1.783 -1.293 1.00 94.75 67 PRO A O 1
ATOM 517 N N . ARG A 1 68 ? -10.204 -0.826 -3.333 1.00 93.25 68 ARG A N 1
ATOM 518 C CA . ARG A 1 68 ? -8.819 -0.328 -3.216 1.00 93.25 68 ARG A CA 1
ATOM 519 C C . ARG A 1 68 ? -8.631 0.547 -1.973 1.00 93.25 68 ARG A C 1
ATOM 521 O O . ARG A 1 68 ? -7.637 0.391 -1.277 1.00 93.25 68 ARG A O 1
ATOM 528 N N . GLU A 1 69 ? -9.629 1.371 -1.651 1.00 95.50 69 GLU A N 1
ATOM 529 C CA . GLU A 1 69 ? -9.666 2.198 -0.437 1.00 95.50 69 GLU A CA 1
ATOM 530 C C . GLU A 1 69 ? -9.459 1.366 0.841 1.00 95.50 69 GLU A C 1
ATOM 532 O O . GLU A 1 69 ? -8.605 1.678 1.666 1.00 95.50 69 GLU A O 1
ATOM 537 N N . LEU A 1 70 ? -10.196 0.260 0.977 1.00 96.50 70 LEU A N 1
ATOM 538 C CA . LEU A 1 70 ? -10.082 -0.628 2.131 1.00 96.50 70 LEU A CA 1
ATOM 539 C C . LEU A 1 70 ? -8.708 -1.305 2.190 1.00 96.50 70 LEU A C 1
ATOM 541 O O . LEU A 1 70 ? -8.119 -1.412 3.264 1.00 96.50 70 LEU A O 1
ATOM 545 N N . LYS A 1 71 ? -8.185 -1.747 1.041 1.00 96.88 71 LYS A N 1
ATOM 546 C CA . LYS A 1 71 ? -6.860 -2.377 0.967 1.00 96.88 71 LYS A CA 1
ATOM 547 C C . LYS A 1 71 ? -5.765 -1.428 1.441 1.00 96.88 71 LYS A C 1
ATOM 549 O O . LYS A 1 71 ? -4.925 -1.853 2.224 1.00 96.88 71 LYS A O 1
ATOM 554 N N . GLU 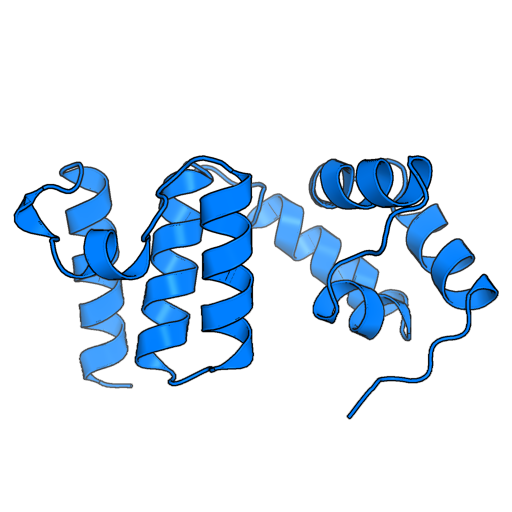A 1 72 ? -5.804 -0.158 1.041 1.00 96.69 72 GLU A N 1
ATOM 555 C CA . GLU A 1 72 ? -4.834 0.842 1.510 1.00 96.69 72 GLU A CA 1
ATOM 556 C C . GLU A 1 72 ? -4.856 1.014 3.024 1.00 96.69 72 GLU A C 1
ATOM 558 O O . GLU A 1 72 ? -3.806 1.023 3.661 1.00 96.69 72 GLU A O 1
ATOM 563 N N . LEU A 1 73 ? -6.047 1.087 3.621 1.00 97.12 73 LEU A N 1
ATOM 564 C CA . LEU A 1 73 ? -6.177 1.206 5.072 1.00 97.12 73 LEU A CA 1
ATOM 565 C C . LEU A 1 73 ? -5.653 -0.043 5.797 1.00 97.12 73 LEU A C 1
ATOM 567 O O . LEU A 1 73 ? -4.973 0.083 6.816 1.00 97.12 73 LEU A O 1
ATOM 571 N N . ILE A 1 74 ? -5.907 -1.240 5.256 1.00 97.31 74 ILE A N 1
ATOM 572 C CA . ILE A 1 74 ? -5.359 -2.502 5.781 1.00 97.31 74 ILE A CA 1
ATOM 573 C C . ILE A 1 74 ? -3.827 -2.510 5.682 1.00 97.31 74 ILE A C 1
ATOM 575 O O . ILE A 1 74 ? -3.153 -2.839 6.661 1.00 97.31 74 ILE A O 1
ATOM 579 N N . ILE A 1 75 ? -3.266 -2.135 4.528 1.00 97.00 75 ILE A N 1
ATOM 580 C CA . ILE A 1 75 ? -1.814 -2.105 4.317 1.00 97.00 75 ILE A CA 1
ATOM 581 C C . ILE A 1 75 ? -1.161 -1.076 5.244 1.00 97.00 75 ILE A C 1
ATOM 583 O O . ILE A 1 75 ? -0.150 -1.383 5.882 1.00 97.00 75 ILE A O 1
ATOM 587 N N . LEU A 1 76 ? -1.743 0.117 5.374 1.00 97.50 76 LEU A N 1
ATOM 588 C CA . LEU A 1 76 ? -1.227 1.166 6.248 1.00 97.50 76 LEU A CA 1
ATOM 589 C C . LEU A 1 76 ? -1.274 0.744 7.721 1.00 97.50 76 LEU A C 1
ATOM 591 O O . LEU A 1 76 ? -0.265 0.862 8.416 1.00 97.50 76 LEU A O 1
ATOM 595 N N . GLN A 1 77 ? -2.391 0.184 8.196 1.00 97.50 77 GLN A N 1
ATOM 596 C CA . GLN A 1 77 ? -2.481 -0.310 9.572 1.00 97.50 77 GLN A CA 1
ATOM 597 C C . GLN A 1 77 ? -1.487 -1.453 9.833 1.00 97.50 77 GLN A C 1
ATOM 599 O O . GLN A 1 77 ? -0.818 -1.460 10.865 1.00 97.50 77 GLN A O 1
ATOM 604 N N . SER A 1 78 ? -1.332 -2.388 8.889 1.00 97.25 78 SER A N 1
ATOM 605 C CA . SER A 1 78 ? -0.336 -3.466 8.977 1.00 97.25 78 SER A CA 1
ATOM 606 C C . SER A 1 78 ? 1.096 -2.917 9.020 1.00 97.25 78 SER A C 1
ATOM 608 O O . SER A 1 78 ? 1.934 -3.381 9.794 1.00 97.25 78 SER A O 1
ATOM 610 N N . SER A 1 79 ? 1.373 -1.876 8.233 1.00 97.25 79 SER A N 1
ATOM 611 C CA . SER A 1 79 ? 2.665 -1.184 8.209 1.00 97.25 79 SER A CA 1
ATOM 612 C C . SER A 1 79 ? 2.986 -0.523 9.548 1.00 97.25 79 SER A C 1
ATOM 614 O O . SER A 1 79 ? 4.116 -0.639 10.027 1.00 97.25 79 SER A O 1
ATOM 616 N N . ILE A 1 80 ? 1.988 0.117 10.168 1.00 96.12 80 ILE A N 1
ATOM 617 C CA . ILE A 1 80 ? 2.094 0.724 11.500 1.00 96.12 80 ILE A CA 1
ATOM 618 C C . ILE A 1 80 ? 2.352 -0.356 12.555 1.00 96.12 80 ILE A C 1
ATOM 620 O O . ILE A 1 80 ? 3.290 -0.218 13.339 1.00 96.12 80 ILE A O 1
ATOM 624 N N . ASN A 1 81 ? 1.582 -1.450 12.545 1.00 95.56 81 ASN A N 1
ATOM 625 C CA . ASN A 1 81 ? 1.742 -2.551 13.503 1.00 95.56 81 ASN A CA 1
ATOM 626 C C . ASN A 1 81 ? 3.145 -3.178 13.422 1.00 95.56 81 ASN A C 1
ATOM 628 O O . ASN A 1 81 ? 3.756 -3.466 14.446 1.00 95.56 81 ASN A O 1
ATOM 632 N N . ASN A 1 82 ? 3.697 -3.304 12.212 1.00 95.50 82 ASN A N 1
ATOM 633 C CA . ASN A 1 82 ? 5.056 -3.801 11.978 1.00 95.50 82 ASN A CA 1
ATOM 634 C C . ASN A 1 82 ? 6.164 -2.759 12.208 1.00 95.50 82 ASN A C 1
ATOM 636 O O . ASN A 1 82 ? 7.336 -3.056 11.982 1.00 95.50 82 ASN A O 1
ATOM 640 N N . SER A 1 83 ? 5.829 -1.522 12.594 1.00 96.12 83 SER A N 1
ATOM 641 C CA . SER A 1 83 ? 6.786 -0.407 12.670 1.00 96.12 83 SER A CA 1
ATOM 642 C C . SER A 1 83 ? 7.590 -0.196 11.368 1.00 96.12 83 SER A C 1
ATOM 644 O O . SER A 1 83 ? 8.730 0.275 11.393 1.00 96.12 83 SER A O 1
ATOM 646 N N . CYS A 1 84 ? 7.010 -0.527 10.204 1.00 97.12 84 CYS A N 1
ATOM 647 C CA . CYS A 1 84 ? 7.659 -0.337 8.906 1.00 97.12 84 CYS A CA 1
ATOM 648 C C . CYS A 1 84 ? 7.561 1.135 8.486 1.00 97.12 84 CYS A C 1
ATOM 650 O O . CYS A 1 84 ? 6.565 1.561 7.896 1.00 97.12 84 CYS A O 1
ATOM 652 N N . GLN A 1 85 ? 8.613 1.918 8.744 1.00 95.88 85 GLN A N 1
ATOM 653 C CA . GLN A 1 85 ? 8.656 3.340 8.380 1.00 95.88 85 GLN A CA 1
ATOM 654 C C . GLN A 1 85 ? 8.463 3.567 6.873 1.00 95.88 85 GLN A C 1
ATOM 656 O O . GLN A 1 85 ? 7.693 4.437 6.475 1.00 95.88 85 GLN A O 1
ATOM 661 N N . PHE A 1 86 ? 9.157 2.785 6.038 1.00 93.75 86 PHE A N 1
ATOM 662 C CA . PHE A 1 86 ? 9.077 2.913 4.583 1.00 93.75 86 PHE A CA 1
ATOM 663 C C . PHE A 1 86 ? 7.643 2.681 4.090 1.00 93.75 86 PHE A C 1
ATOM 665 O O . PHE A 1 86 ? 7.066 3.551 3.447 1.00 93.75 86 PHE A O 1
ATOM 672 N N . CYS A 1 87 ? 7.050 1.548 4.476 1.00 95.31 87 CYS A N 1
ATOM 673 C CA . CYS A 1 87 ? 5.700 1.165 4.083 1.00 95.31 87 CYS A CA 1
ATOM 674 C C . CYS A 1 87 ? 4.668 2.196 4.565 1.00 95.31 87 CYS A C 1
ATOM 676 O O . CYS A 1 87 ? 3.829 2.642 3.791 1.00 95.31 87 CYS A O 1
ATOM 678 N N . THR A 1 88 ? 4.776 2.634 5.824 1.00 97.38 88 THR A N 1
ATOM 679 C CA . THR A 1 88 ? 3.859 3.624 6.407 1.00 97.38 88 THR A CA 1
ATOM 680 C C . THR A 1 88 ? 3.870 4.919 5.600 1.00 97.38 88 THR A C 1
ATOM 682 O O . THR A 1 88 ? 2.815 5.400 5.202 1.00 97.38 88 THR A O 1
ATOM 685 N N . ASN A 1 89 ? 5.053 5.455 5.294 1.00 95.62 89 ASN A N 1
ATOM 686 C CA . ASN A 1 89 ? 5.162 6.694 4.527 1.00 95.62 89 ASN A CA 1
ATOM 687 C C . ASN A 1 89 ? 4.648 6.523 3.091 1.00 95.62 89 ASN A C 1
ATOM 689 O O . ASN A 1 89 ? 3.856 7.340 2.632 1.00 95.62 89 ASN A O 1
ATOM 693 N N . SER A 1 90 ? 5.029 5.438 2.407 1.00 93.31 90 SER A N 1
ATOM 694 C CA . SER A 1 90 ? 4.567 5.175 1.040 1.00 93.31 90 SER A CA 1
ATOM 695 C C . SER A 1 90 ? 3.046 5.047 0.954 1.00 93.31 90 SER A C 1
ATOM 697 O O . SER A 1 90 ? 2.441 5.621 0.055 1.00 93.31 90 SER A O 1
ATOM 699 N N . HIS A 1 91 ? 2.412 4.353 1.898 1.00 95.62 91 HIS A N 1
ATOM 700 C CA . HIS A 1 91 ? 0.960 4.167 1.879 1.00 95.62 91 HIS A CA 1
ATOM 701 C C . HIS A 1 91 ? 0.179 5.385 2.392 1.00 95.62 91 HIS A C 1
ATOM 703 O O . HIS A 1 91 ? -0.975 5.561 2.010 1.00 95.62 91 HIS A O 1
ATOM 709 N N . ILE A 1 92 ? 0.799 6.286 3.167 1.00 96.69 92 ILE A N 1
ATOM 710 C CA . ILE A 1 92 ? 0.239 7.626 3.407 1.00 96.69 92 ILE A CA 1
ATOM 711 C C . ILE A 1 92 ? 0.175 8.413 2.094 1.00 96.69 92 ILE A C 1
ATOM 713 O O . ILE A 1 92 ? -0.867 8.988 1.779 1.00 96.69 92 ILE A O 1
ATOM 717 N N . ASP A 1 93 ? 1.268 8.430 1.331 1.00 93.62 93 ASP A N 1
ATOM 718 C CA . ASP A 1 93 ? 1.339 9.176 0.071 1.00 93.62 93 ASP A CA 1
ATOM 719 C C . ASP A 1 93 ? 0.372 8.603 -0.973 1.00 93.62 93 ASP A C 1
ATOM 721 O O . ASP A 1 93 ? -0.342 9.365 -1.627 1.00 93.62 93 ASP A O 1
ATOM 725 N N . ILE A 1 94 ? 0.271 7.272 -1.074 1.00 91.38 94 ILE A N 1
ATOM 726 C CA . ILE A 1 94 ? -0.693 6.610 -1.964 1.00 91.38 94 ILE A CA 1
ATOM 727 C C . ILE A 1 94 ? -2.131 6.917 -1.533 1.00 91.38 94 ILE A C 1
ATOM 729 O O . ILE A 1 94 ? -2.944 7.312 -2.367 1.00 91.38 94 ILE A O 1
ATOM 733 N N . ALA A 1 95 ? -2.463 6.799 -0.243 1.00 95.00 95 ALA A N 1
ATOM 734 C CA . ALA A 1 95 ? -3.818 7.081 0.230 1.00 95.00 95 ALA A CA 1
ATOM 735 C C . ALA A 1 95 ? -4.241 8.539 -0.024 1.00 95.00 95 ALA A C 1
ATOM 737 O O . ALA A 1 95 ? -5.388 8.787 -0.405 1.00 95.00 95 ALA A O 1
ATOM 738 N N . ARG A 1 96 ? -3.311 9.491 0.118 1.00 95.19 96 ARG A N 1
ATOM 739 C CA . ARG A 1 96 ? -3.525 10.896 -0.265 1.00 95.19 96 ARG A CA 1
ATOM 740 C C . ARG A 1 96 ? -3.704 11.056 -1.770 1.00 95.19 96 ARG A C 1
ATOM 742 O O . ARG A 1 96 ? -4.662 11.689 -2.200 1.00 95.19 96 ARG A O 1
ATOM 749 N N . GLY A 1 97 ? -2.826 10.450 -2.569 1.00 90.56 97 GLY A N 1
ATOM 750 C CA . GLY A 1 97 ? -2.887 10.501 -4.033 1.00 90.56 97 GLY A CA 1
ATOM 751 C C . GLY A 1 97 ? -4.183 9.920 -4.609 1.00 90.56 97 GLY A C 1
ATOM 752 O O . GLY A 1 97 ? -4.695 10.424 -5.604 1.00 90.56 97 GLY A O 1
ATOM 753 N N . LEU A 1 98 ? -4.753 8.912 -3.943 1.00 90.94 98 LEU A N 1
ATOM 754 C CA . LEU A 1 98 ? -6.047 8.315 -4.282 1.00 90.94 98 LEU A CA 1
ATOM 755 C C . LEU A 1 98 ? -7.255 9.101 -3.740 1.00 90.94 98 LEU A C 1
ATOM 757 O O . LEU A 1 98 ? -8.393 8.718 -4.008 1.00 90.94 98 LEU A O 1
ATOM 761 N N . GLY A 1 99 ? -7.034 10.173 -2.973 1.00 95.25 99 GLY A N 1
ATOM 762 C CA . GLY A 1 99 ? -8.100 10.980 -2.374 1.00 95.25 99 GLY A CA 1
ATOM 763 C C . GLY A 1 99 ? -8.866 10.276 -1.249 1.00 95.25 99 GLY A C 1
ATOM 764 O O . GLY A 1 99 ? -10.007 10.640 -0.975 1.00 95.25 99 GLY A O 1
ATOM 765 N N . ILE A 1 100 ? -8.268 9.264 -0.608 1.00 95.19 100 ILE A N 1
ATOM 766 C CA . ILE A 1 100 ? -8.895 8.510 0.492 1.00 95.19 100 ILE A CA 1
ATOM 767 C C . ILE A 1 100 ? -8.992 9.383 1.745 1.00 95.19 100 ILE A C 1
ATOM 769 O O . ILE A 1 100 ? -10.041 9.470 2.379 1.00 95.19 100 ILE A O 1
ATOM 773 N N . SER A 1 101 ? -7.879 10.016 2.124 1.00 94.62 101 SER A N 1
ATOM 774 C CA . SER A 1 101 ? -7.802 10.929 3.263 1.00 94.62 101 SER A CA 1
ATOM 775 C C . SER A 1 101 ? -6.534 11.775 3.184 1.00 94.62 101 SER A C 1
ATOM 777 O O . SER A 1 101 ? -5.469 11.279 2.821 1.00 94.62 101 SER A O 1
ATOM 779 N N . GLU A 1 102 ? -6.628 13.033 3.614 1.00 95.00 102 GLU A N 1
ATOM 780 C CA . GLU A 1 102 ? -5.470 13.914 3.826 1.00 95.00 102 GLU A CA 1
ATOM 781 C C . GLU A 1 102 ? -4.605 13.458 5.019 1.00 95.00 102 GLU A C 1
ATOM 783 O O . GLU A 1 102 ? -3.394 13.701 5.074 1.00 95.00 102 GLU A O 1
ATOM 788 N N . ASP A 1 103 ? -5.219 12.756 5.974 1.00 95.88 103 ASP A N 1
ATOM 789 C CA . ASP A 1 103 ? -4.559 12.157 7.134 1.00 95.88 103 ASP A CA 1
ATOM 790 C C . ASP A 1 103 ? -5.099 10.733 7.369 1.00 95.88 103 ASP A C 1
ATOM 792 O O . ASP A 1 103 ? -6.008 10.510 8.181 1.00 95.88 103 ASP A O 1
ATOM 796 N N . PRO A 1 104 ? -4.590 9.744 6.614 1.00 95.25 104 PRO A N 1
ATOM 797 C CA . PRO A 1 104 ? -5.065 8.367 6.705 1.00 95.25 104 PRO A CA 1
ATOM 798 C C . PRO A 1 104 ? -4.680 7.703 8.038 1.00 95.25 104 PRO A C 1
ATOM 800 O O . PRO A 1 104 ? -5.369 6.790 8.489 1.00 95.25 104 PRO A O 1
ATOM 803 N N . VAL A 1 105 ? -3.641 8.192 8.727 1.00 96.31 105 VAL A N 1
ATOM 804 C CA . VAL A 1 105 ? -3.271 7.702 10.066 1.00 96.31 105 VAL A CA 1
ATOM 805 C C . VAL A 1 105 ? -4.316 8.125 11.092 1.00 96.31 105 VAL A C 1
ATOM 807 O O . VAL A 1 105 ? -4.790 7.293 11.866 1.00 96.31 105 VAL A O 1
ATOM 810 N N . LYS A 1 106 ? 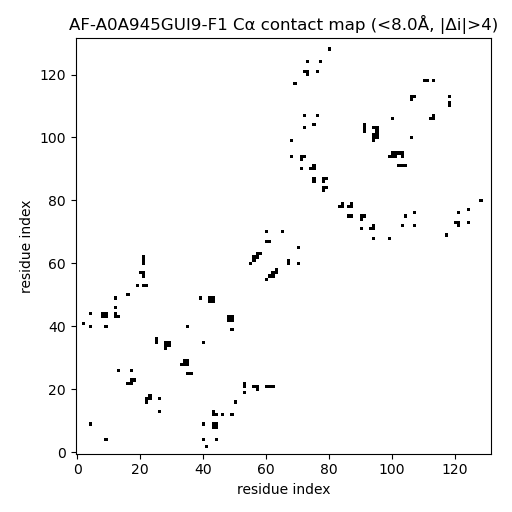-4.736 9.395 11.078 1.00 95.81 106 LYS A N 1
ATOM 811 C CA . LYS A 1 106 ? -5.821 9.869 11.946 1.00 95.81 106 LYS A CA 1
ATOM 812 C C . LYS A 1 106 ? -7.143 9.165 11.641 1.00 95.81 106 LYS A C 1
ATOM 814 O O . LYS A 1 106 ? -7.869 8.817 12.569 1.00 95.81 106 LYS A O 1
ATOM 819 N N . MET A 1 107 ? -7.433 8.913 10.362 1.00 94.44 107 MET A N 1
ATOM 820 C CA . MET A 1 107 ? -8.605 8.137 9.944 1.00 94.44 107 MET A CA 1
ATOM 821 C C . MET A 1 107 ? -8.608 6.728 10.565 1.00 94.44 107 MET A C 1
ATOM 823 O O . MET A 1 107 ? -9.637 6.288 11.069 1.00 94.44 107 MET A O 1
ATOM 827 N N . LEU A 1 108 ? -7.457 6.045 10.593 1.00 94.94 108 LEU A N 1
ATOM 828 C CA . LEU A 1 108 ? -7.309 4.730 11.233 1.00 94.94 108 LEU A CA 1
ATOM 829 C C . LEU A 1 108 ? -7.414 4.779 12.764 1.00 94.94 108 LEU A C 1
ATOM 831 O O . LEU A 1 108 ? -7.916 3.837 13.372 1.00 94.94 108 LEU A O 1
ATOM 835 N N . GLN A 1 109 ? -6.974 5.866 13.402 1.00 93.06 109 GLN A N 1
ATOM 836 C CA . GLN A 1 109 ? -7.134 6.054 14.850 1.00 93.06 109 GLN A CA 1
ATOM 837 C C . GLN A 1 109 ? -8.605 6.268 15.241 1.00 93.06 109 GLN A C 1
ATOM 839 O O . GLN A 1 109 ? -9.037 5.832 16.310 1.00 93.06 109 GLN A O 1
ATOM 844 N N . ASP A 1 110 ? -9.391 6.892 14.363 1.00 92.69 110 ASP A N 1
ATOM 845 C CA . ASP A 1 110 ? -10.813 7.166 14.563 1.00 92.69 110 ASP A CA 1
ATOM 846 C C . ASP A 1 110 ? -11.716 6.050 14.009 1.00 92.69 110 ASP A C 1
ATOM 848 O O . ASP A 1 110 ? -12.637 6.265 13.218 1.00 92.69 110 ASP A O 1
ATOM 852 N N . THR A 1 111 ? -11.461 4.818 14.458 1.00 84.44 111 THR A N 1
ATOM 853 C CA . THR A 1 111 ? -12.179 3.614 13.996 1.00 84.44 111 THR A CA 1
ATOM 854 C C . THR A 1 111 ? -13.705 3.692 14.125 1.00 84.44 111 THR A C 1
ATOM 856 O O . THR A 1 111 ? -14.413 2.998 13.399 1.00 84.44 111 THR A O 1
ATOM 859 N N . LYS A 1 112 ? -14.231 4.540 15.018 1.00 87.81 112 LYS A N 1
ATOM 860 C CA . LYS A 1 112 ? -1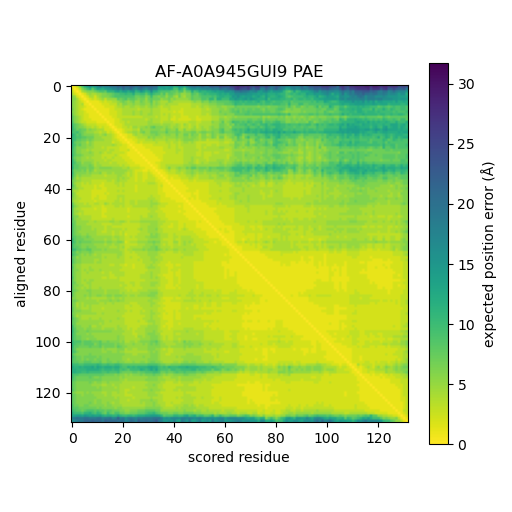5.676 4.721 15.242 1.00 87.81 112 LYS A CA 1
ATOM 861 C C . LYS A 1 112 ? -16.384 5.416 14.082 1.00 87.81 112 LYS A C 1
ATOM 863 O O . LYS A 1 112 ? -17.582 5.213 13.916 1.00 87.81 112 LYS A O 1
ATOM 868 N N . ASN A 1 113 ? -15.655 6.226 13.317 1.00 92.62 113 ASN A N 1
ATOM 869 C CA . ASN A 1 113 ? -16.184 6.980 12.183 1.00 92.62 113 ASN A CA 1
ATOM 870 C C . ASN A 1 113 ? -15.876 6.313 10.832 1.00 92.62 113 ASN A C 1
ATOM 872 O O . ASN A 1 113 ? -16.219 6.855 9.781 1.00 92.62 113 ASN A O 1
ATOM 876 N N . LEU A 1 114 ? -15.257 5.129 10.840 1.00 94.38 114 LEU A N 1
ATOM 877 C CA . LEU A 1 114 ? -1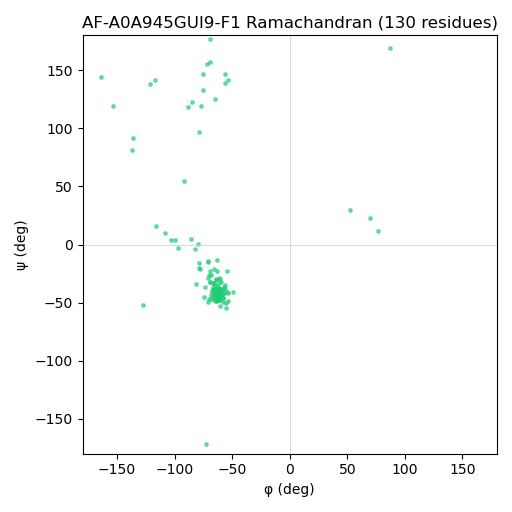5.101 4.315 9.640 1.00 94.38 114 LEU A CA 1
ATOM 878 C C . LEU A 1 114 ? -16.438 3.696 9.218 1.00 94.38 114 LEU A C 1
ATOM 880 O O . LEU A 1 114 ? -17.320 3.437 10.040 1.00 94.38 114 LEU A O 1
ATOM 884 N N . LYS A 1 115 ? -16.555 3.376 7.925 1.00 95.31 115 LYS A N 1
ATOM 885 C CA . LYS A 1 115 ? -17.626 2.506 7.421 1.00 95.31 115 LYS A CA 1
ATOM 886 C C . LYS A 1 115 ? -17.624 1.186 8.220 1.00 95.31 115 LYS A C 1
ATOM 888 O O . LYS A 1 115 ? -16.532 0.682 8.511 1.00 95.31 115 LYS A O 1
ATOM 893 N N . PRO A 1 116 ? -18.785 0.597 8.559 1.00 96.56 116 PRO A N 1
ATOM 894 C CA . PRO A 1 116 ? -18.844 -0.615 9.384 1.00 96.56 116 PRO A CA 1
ATOM 895 C C . PRO A 1 116 ? -17.982 -1.770 8.856 1.00 96.56 116 PRO A C 1
ATOM 897 O O . PRO A 1 116 ? -17.278 -2.429 9.621 1.00 96.56 116 PRO A O 1
ATOM 900 N N . GLU A 1 117 ? -17.983 -1.981 7.541 1.00 95.94 117 GLU A N 1
ATOM 901 C CA . GLU A 1 117 ? -17.177 -3.000 6.873 1.00 95.94 117 GLU A CA 1
ATOM 902 C C . GLU A 1 117 ? -15.665 -2.733 6.985 1.00 95.94 117 GLU A C 1
ATOM 904 O O . GLU A 1 117 ? -14.882 -3.671 7.134 1.00 95.94 117 GLU A O 1
ATOM 909 N N . PHE A 1 118 ? -15.242 -1.464 6.999 1.00 96.88 118 PHE A N 1
ATOM 910 C CA . PHE A 1 118 ? -13.834 -1.090 7.158 1.00 96.88 118 PHE A CA 1
ATOM 911 C C . PHE A 1 118 ? -13.396 -1.278 8.608 1.00 96.88 118 PHE A C 1
ATOM 913 O O . PHE A 1 118 ? -12.355 -1.880 8.864 1.00 96.88 118 PHE A O 1
ATOM 920 N N . ALA A 1 119 ? -14.218 -0.833 9.562 1.00 96.75 119 ALA A N 1
ATOM 921 C CA . ALA A 1 119 ? -13.968 -1.048 10.983 1.00 96.75 119 ALA A CA 1
ATOM 922 C C . ALA A 1 119 ? -13.835 -2.546 11.310 1.00 96.75 119 ALA A C 1
ATOM 924 O O . ALA A 1 119 ? -12.927 -2.938 12.044 1.00 96.75 119 ALA A O 1
ATOM 925 N N . CYS A 1 120 ? -14.689 -3.392 10.721 1.00 96.81 120 CYS A N 1
ATOM 926 C CA . CYS A 1 120 ? -14.619 -4.845 10.872 1.00 96.81 120 CYS A CA 1
ATOM 927 C C . CYS A 1 120 ? -13.291 -5.420 10.353 1.00 96.81 120 CYS A C 1
ATOM 929 O O . CYS A 1 120 ? -12.629 -6.173 11.069 1.00 96.81 120 CYS A O 1
ATOM 931 N N . ALA A 1 121 ? -12.865 -5.029 9.150 1.00 96.81 121 ALA A N 1
ATOM 932 C CA . ALA A 1 121 ? -11.607 -5.493 8.569 1.00 96.81 121 ALA A CA 1
ATOM 933 C C . ALA A 1 121 ? -10.380 -5.063 9.393 1.00 96.81 121 ALA A C 1
ATOM 935 O O . ALA A 1 121 ? -9.483 -5.871 9.628 1.00 96.81 121 ALA A O 1
ATOM 936 N N . ILE A 1 122 ? -10.356 -3.819 9.884 1.00 96.44 122 ILE A N 1
ATOM 937 C CA . ILE A 1 122 ? -9.274 -3.318 10.744 1.00 96.44 122 ILE A CA 1
ATOM 938 C C . ILE A 1 122 ? -9.267 -4.028 12.104 1.00 96.44 122 ILE A C 1
ATOM 940 O O . ILE A 1 122 ? -8.202 -4.379 12.612 1.00 96.44 122 ILE A O 1
ATOM 944 N N . ALA A 1 123 ? -10.437 -4.304 12.685 1.00 95.56 123 ALA A N 1
ATOM 945 C CA . ALA A 1 123 ? -10.531 -5.085 13.916 1.00 95.56 123 ALA A CA 1
ATOM 946 C C . ALA A 1 123 ? -10.010 -6.520 13.723 1.00 95.56 123 ALA A C 1
ATOM 948 O O . ALA A 1 123 ? -9.257 -7.013 14.563 1.00 95.56 123 ALA A O 1
ATOM 949 N N . TYR A 1 124 ? -10.360 -7.163 12.604 1.00 96.19 124 TYR A N 1
ATOM 950 C CA . TYR A 1 124 ? -9.845 -8.484 12.243 1.00 96.19 124 TYR A CA 1
ATOM 951 C C . TYR A 1 124 ? -8.321 -8.472 12.065 1.00 96.19 124 TYR A C 1
ATOM 953 O O . TYR A 1 124 ? -7.632 -9.303 12.654 1.00 96.19 124 TYR A O 1
ATOM 961 N N . LEU A 1 125 ? -7.781 -7.488 11.338 1.00 95.75 125 LEU A N 1
ATOM 962 C CA . LEU A 1 125 ? -6.337 -7.301 11.178 1.00 95.75 125 LEU A CA 1
ATOM 963 C C . LEU A 1 125 ? -5.629 -7.173 12.532 1.00 95.75 125 LEU A C 1
ATOM 965 O O . LEU A 1 125 ? -4.662 -7.880 12.795 1.00 95.75 125 LEU A O 1
ATOM 969 N N . ASN A 1 126 ? -6.122 -6.305 13.415 1.00 93.44 126 ASN A N 1
ATOM 970 C CA . ASN A 1 126 ? -5.519 -6.110 14.733 1.00 93.44 126 ASN A CA 1
ATOM 971 C C . ASN A 1 126 ? -5.597 -7.372 15.605 1.00 93.44 126 ASN A C 1
ATOM 973 O O . ASN A 1 126 ? -4.701 -7.608 16.412 1.00 93.44 126 ASN A O 1
ATOM 977 N N . ALA A 1 127 ? -6.631 -8.202 15.429 1.00 95.12 127 ALA A N 1
ATOM 978 C CA . ALA A 1 127 ? -6.715 -9.495 16.097 1.00 95.12 127 ALA A CA 1
ATOM 979 C C . ALA A 1 127 ? -5.631 -10.474 15.611 1.00 95.12 127 ALA A C 1
ATOM 981 O O . ALA A 1 127 ? -5.079 -11.187 16.442 1.00 95.12 127 ALA A O 1
ATOM 982 N N . ILE A 1 128 ? -5.277 -10.468 14.316 1.00 94.12 128 ILE A N 1
ATOM 983 C CA . ILE A 1 128 ? -4.163 -11.276 13.779 1.00 94.12 128 ILE A CA 1
ATOM 984 C C . ILE A 1 128 ? -2.838 -10.884 14.450 1.00 94.12 128 ILE A C 1
ATOM 986 O O . ILE A 1 128 ? -2.084 -11.750 14.884 1.00 94.12 128 ILE A O 1
ATOM 990 N N . PHE A 1 129 ? -2.578 -9.582 14.586 1.00 91.81 129 PHE A N 1
ATOM 991 C CA . PHE A 1 129 ? -1.330 -9.070 15.168 1.00 91.81 129 PHE A CA 1
ATOM 992 C C . PHE A 1 129 ? -1.196 -9.279 16.680 1.00 91.81 129 PHE A C 1
ATOM 994 O O . PHE A 1 129 ? -0.107 -9.106 17.216 1.00 91.81 129 PHE A O 1
ATOM 1001 N N . LYS A 1 130 ? -2.277 -9.625 17.386 1.00 84.50 130 LYS A N 1
ATOM 1002 C CA . LYS A 1 130 ? -2.267 -9.739 18.850 1.00 84.50 130 LYS A CA 1
ATOM 1003 C C . LYS A 1 130 ? -1.343 -10.853 19.364 1.00 84.50 130 LYS A C 1
ATOM 1005 O O . LYS A 1 130 ? -0.805 -10.712 20.458 1.00 84.50 130 LYS A O 1
ATOM 1010 N N . ASP A 1 131 ? -1.161 -11.905 18.569 1.00 73.69 131 ASP A N 1
ATOM 1011 C CA . ASP A 1 131 ? -0.342 -13.081 18.897 1.00 73.69 131 ASP A CA 1
ATOM 1012 C C . A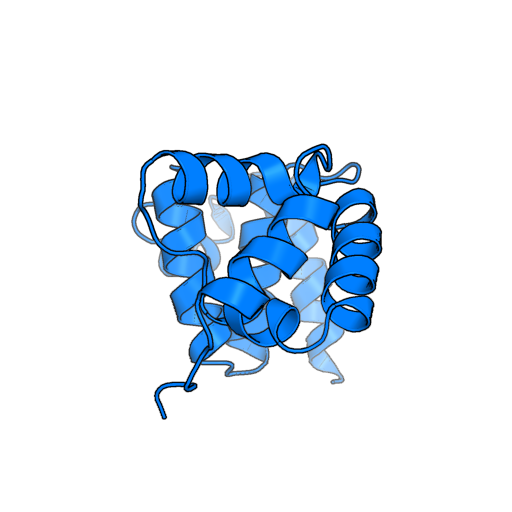SP A 1 131 ? 0.868 -13.244 17.946 1.00 73.69 131 ASP A C 1
ATOM 1014 O O . ASP A 1 131 ? 1.436 -14.334 17.851 1.00 73.69 131 ASP A O 1
ATOM 1018 N N . SER A 1 132 ? 1.222 -12.186 17.200 1.00 66.56 132 SER A N 1
ATOM 1019 C CA . SER A 1 132 ? 2.335 -12.167 16.230 1.00 66.56 132 SER A CA 1
ATOM 1020 C C . SER A 1 132 ? 3.644 -11.644 16.819 1.00 66.56 132 SER A C 1
ATOM 1022 O O . SER A 1 132 ? 3.593 -10.841 17.777 1.00 66.56 132 SER A O 1
#

Foldseek 3Di:
DDDDADPVLLVVLVVVCCPQPLCVVVNVCVVVVHHHDPVLRVLSVPNVSNVVVSVVCCPQNPHHDDHNLLSLLLQLLVCVLVVPPSSNVVSQVVCVVVVSDVCSVVVNVPLVPDDPVSSVSSVVSVVVSPVD

Mean predicted aligned error: 4.76 Å